Protein AF-A0AAV6G907-F1 (afdb_monomer_lite)

InterPro domains:
  IPR002937 Amine oxidase [PF01593] (12-106)
  IPR036188 FAD/NAD(P)-binding domain superfamily [G3DSA:3.50.50.60] (1-113)
  IPR036188 FAD/NAD(P)-binding domain superfamily [SSF51905] (3-111)
  IPR050464 Zeta Carotene Desaturase and Related Oxidoreductases [PTHR42923] (2-112)

Foldseek 3Di:
DADEEEFEAQAPVSVVVQVVLVPDPSHPYYHYDHPDPDHHVQADWDADPVRDIDTSHDDDQDLDDPVSVVVVVVCVVVVNPVVDDDDDCPDPVNQWDWDCDPNDTDTDDPDPD

Structure (mmCIF, N/CA/C/O backbone):
data_AF-A0AAV6G907-F1
#
_entry.id   AF-A0AAV6G907-F1
#
loop_
_atom_site.group_PDB
_atom_s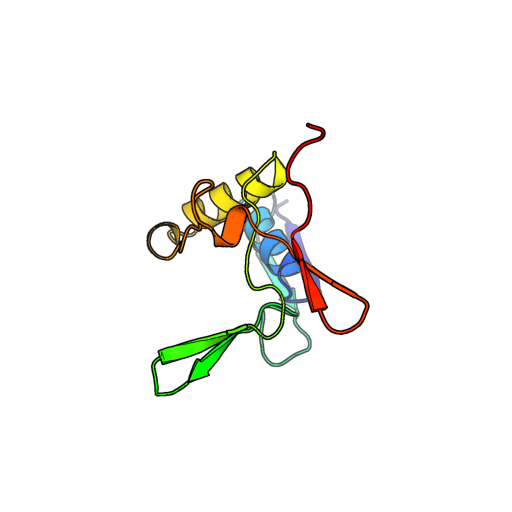ite.id
_atom_site.type_symbol
_atom_site.label_atom_id
_atom_site.label_alt_id
_atom_site.label_comp_id
_atom_site.label_asym_id
_atom_site.label_entity_id
_atom_site.label_seq_id
_atom_site.pdbx_PDB_ins_code
_atom_site.Cartn_x
_atom_site.Cartn_y
_atom_site.Cartn_z
_atom_site.occupancy
_atom_site.B_iso_or_equiv
_atom_site.auth_seq_id
_atom_site.auth_comp_id
_atom_site.auth_asym_id
_atom_site.auth_atom_id
_atom_site.pdbx_PDB_model_num
ATOM 1 N N . MET A 1 1 ? -23.176 13.184 24.081 1.00 71.56 1 MET A N 1
ATOM 2 C CA . MET A 1 1 ? -23.604 11.855 23.589 1.00 71.56 1 MET A CA 1
ATOM 3 C C . MET A 1 1 ? -22.526 11.308 22.668 1.00 71.56 1 MET A C 1
ATOM 5 O O . MET A 1 1 ? -22.111 12.036 21.773 1.00 71.56 1 MET A O 1
ATOM 9 N N . GLN A 1 2 ? -22.051 10.082 22.895 1.00 79.44 2 GLN A N 1
ATOM 10 C CA . GLN A 1 2 ? -21.139 9.415 21.958 1.00 79.44 2 GLN A CA 1
ATOM 11 C C . GLN A 1 2 ? -21.924 8.910 20.737 1.00 79.44 2 GLN A C 1
ATOM 13 O O . GLN A 1 2 ? -23.059 8.454 20.875 1.00 79.44 2 GLN A O 1
ATOM 18 N N . LYS A 1 3 ? -21.342 9.044 19.542 1.00 94.25 3 LYS A N 1
ATOM 19 C CA . LYS A 1 3 ? -22.002 8.765 18.259 1.00 94.25 3 LYS A CA 1
ATOM 20 C C . LYS A 1 3 ? -21.686 7.355 17.766 1.00 94.25 3 LYS A C 1
ATOM 22 O O . LYS A 1 3 ? -20.558 6.888 17.892 1.00 94.25 3 LYS A O 1
ATOM 27 N N . THR A 1 4 ? -22.667 6.723 17.126 1.00 97.62 4 THR A N 1
ATOM 28 C CA . THR A 1 4 ? -22.421 5.581 16.235 1.00 97.62 4 THR A CA 1
ATOM 29 C C . THR A 1 4 ? -22.253 6.104 14.813 1.00 97.62 4 THR A C 1
ATOM 31 O O . THR A 1 4 ? -23.073 6.901 14.360 1.00 97.62 4 THR A O 1
ATOM 34 N N . VAL A 1 5 ? -21.201 5.673 14.120 1.00 98.44 5 VAL A N 1
ATOM 35 C CA . VAL A 1 5 ? -20.892 6.096 12.747 1.00 98.44 5 VAL A CA 1
ATOM 36 C C . VAL A 1 5 ? -20.829 4.872 11.844 1.00 98.44 5 VAL A C 1
ATOM 38 O O . VAL A 1 5 ? -20.105 3.923 12.140 1.00 98.44 5 VAL A O 1
ATOM 41 N N . ALA A 1 6 ? -21.577 4.898 10.742 1.00 98.44 6 ALA A N 1
ATOM 42 C CA . ALA A 1 6 ? -21.471 3.904 9.682 1.00 98.44 6 ALA A CA 1
ATOM 43 C C . ALA A 1 6 ? -20.557 4.422 8.561 1.00 98.44 6 ALA A C 1
ATOM 45 O O . ALA A 1 6 ? -20.685 5.570 8.137 1.00 98.44 6 ALA A O 1
ATOM 46 N N . VAL A 1 7 ? -19.653 3.571 8.081 1.00 98.69 7 VAL A N 1
ATOM 47 C CA . VAL A 1 7 ? -18.754 3.824 6.950 1.00 98.69 7 VAL A CA 1
ATOM 48 C C . VAL A 1 7 ? -19.111 2.848 5.833 1.00 98.69 7 VAL A C 1
ATOM 50 O O . VAL A 1 7 ? -19.139 1.636 6.048 1.00 98.69 7 VAL A O 1
ATOM 53 N N . LEU A 1 8 ? -19.401 3.380 4.646 1.00 98.62 8 LEU A N 1
ATOM 54 C CA . LEU A 1 8 ? -19.770 2.602 3.464 1.00 98.62 8 LEU A CA 1
ATOM 55 C C . LEU A 1 8 ? -18.537 2.391 2.576 1.00 98.62 8 LEU A C 1
ATOM 57 O O . LEU A 1 8 ? -17.949 3.357 2.094 1.00 98.62 8 LEU A O 1
ATOM 61 N N . GLY A 1 9 ? -18.174 1.130 2.350 1.00 98.69 9 GLY A N 1
ATOM 62 C CA . GLY A 1 9 ? -17.025 0.696 1.559 1.00 98.69 9 GLY A CA 1
ATOM 63 C C . GLY A 1 9 ? -15.790 0.380 2.408 1.00 98.69 9 GLY A C 1
ATOM 64 O O . GLY A 1 9 ? -15.219 1.245 3.062 1.00 98.69 9 GLY A O 1
ATOM 65 N N . GLY A 1 10 ? -15.326 -0.862 2.335 1.00 98.56 10 GLY A N 1
ATOM 66 C CA . GLY A 1 10 ? -14.125 -1.414 2.967 1.00 98.56 10 GLY A CA 1
ATOM 67 C C . GLY A 1 10 ? -12.857 -1.286 2.126 1.00 98.56 10 GLY A C 1
ATOM 68 O O . GLY A 1 10 ? -11.924 -2.065 2.308 1.00 98.56 10 GLY A O 1
ATOM 69 N N . GLY A 1 11 ? -12.795 -0.329 1.197 1.00 98.56 11 GLY A N 1
ATOM 70 C CA . GLY A 1 11 ? -11.548 0.061 0.529 1.00 98.56 11 GLY A CA 1
ATOM 71 C C . GLY A 1 11 ? -10.594 0.813 1.467 1.00 98.56 11 GLY A C 1
ATOM 72 O O . GLY A 1 11 ? -10.967 1.162 2.585 1.00 98.56 11 GLY A O 1
ATOM 73 N N . ILE A 1 12 ? -9.374 1.125 1.007 1.00 97.81 12 ILE A N 1
ATOM 74 C CA . ILE A 1 12 ? -8.366 1.800 1.849 1.00 97.81 12 ILE A CA 1
ATOM 75 C C . ILE A 1 12 ? -8.876 3.111 2.466 1.00 97.81 12 ILE A C 1
ATOM 77 O O . ILE A 1 12 ? -8.663 3.344 3.648 1.00 97.81 12 ILE A O 1
ATOM 81 N N . GLY A 1 13 ? -9.636 3.920 1.719 1.00 98.12 13 GLY A N 1
ATOM 82 C CA . GLY A 1 13 ? -10.225 5.155 2.247 1.00 98.12 13 GLY A CA 1
ATOM 83 C C . GLY A 1 13 ? -11.220 4.914 3.389 1.00 98.12 13 GLY A C 1
ATOM 84 O O . GLY A 1 13 ? -11.174 5.616 4.396 1.00 98.12 13 GLY A O 1
ATOM 85 N N . GLY A 1 14 ? -12.082 3.899 3.270 1.00 98.62 14 GLY A N 1
ATOM 86 C CA . GLY A 1 14 ? -13.049 3.553 4.314 1.00 98.62 14 GLY A CA 1
ATOM 87 C C . GLY A 1 14 ? -12.397 2.903 5.532 1.00 98.62 14 GLY A C 1
ATOM 88 O O . GLY A 1 14 ? -12.710 3.266 6.662 1.00 98.62 14 GLY A O 1
ATOM 89 N N . LEU A 1 15 ? -11.415 2.021 5.323 1.00 98.56 15 LEU A N 1
ATOM 90 C CA . LEU A 1 15 ? -10.618 1.447 6.411 1.00 98.56 15 LEU A CA 1
ATOM 91 C C . LEU A 1 15 ? -9.831 2.526 7.170 1.00 98.56 15 LEU A C 1
ATOM 93 O O . LEU A 1 15 ? -9.849 2.535 8.400 1.00 98.56 15 LEU A O 1
ATOM 97 N N . SER A 1 16 ? -9.202 3.474 6.467 1.00 98.06 16 SER A N 1
ATOM 98 C CA . SER A 1 16 ? -8.537 4.623 7.094 1.00 98.06 16 SER A CA 1
ATOM 99 C C . SER A 1 16 ? -9.525 5.515 7.851 1.00 98.06 16 SER A C 1
ATOM 101 O O . SER A 1 16 ? -9.219 5.965 8.953 1.00 98.06 16 SER A O 1
ATOM 103 N N . ALA A 1 17 ? -10.733 5.739 7.322 1.00 98.38 17 ALA A N 1
ATOM 104 C CA . ALA A 1 17 ? -11.772 6.469 8.045 1.00 98.38 17 ALA A CA 1
ATOM 105 C C . ALA A 1 17 ? -12.167 5.747 9.343 1.00 98.38 17 ALA A C 1
ATOM 107 O O . ALA A 1 17 ? -12.191 6.372 10.402 1.00 98.38 17 ALA A O 1
ATOM 108 N N . CYS A 1 18 ? -12.406 4.432 9.289 1.00 98.31 18 CYS A N 1
ATOM 109 C CA . CYS A 1 18 ? -12.693 3.619 10.471 1.00 98.31 18 CYS A CA 1
ATOM 110 C C . CYS A 1 18 ? -11.578 3.709 11.517 1.00 98.31 18 CYS A C 1
ATOM 112 O O . CYS A 1 18 ? -11.866 3.904 12.695 1.00 98.31 18 CYS A O 1
ATOM 114 N N . TYR A 1 19 ? -10.322 3.624 11.078 1.00 97.81 19 TYR A N 1
ATOM 115 C CA . TYR A 1 19 ? -9.142 3.730 11.931 1.00 97.81 19 TYR A CA 1
ATOM 116 C C . TYR A 1 19 ? -9.055 5.066 12.681 1.00 97.81 19 TYR A C 1
ATOM 118 O O . TYR A 1 19 ? -8.807 5.105 13.884 1.00 97.81 19 TYR A O 1
ATOM 126 N N . HIS A 1 20 ? -9.281 6.187 11.994 1.00 97.50 20 HIS A N 1
ATOM 127 C CA . HIS A 1 20 ? -9.259 7.493 12.652 1.00 97.50 20 HIS A CA 1
ATOM 128 C C . HIS A 1 20 ? -10.496 7.713 13.535 1.00 97.50 20 HIS A C 1
ATOM 130 O O . HIS A 1 20 ? -10.381 8.285 14.620 1.00 97.50 20 HIS A O 1
ATOM 136 N N . LEU A 1 21 ? -11.670 7.225 13.120 1.00 97.62 21 LEU A N 1
ATOM 137 C CA . LEU A 1 21 ? -12.896 7.297 13.919 1.00 97.62 21 LEU A CA 1
ATOM 138 C C . LEU A 1 21 ? -12.787 6.484 15.213 1.00 97.62 21 LEU A C 1
ATOM 140 O O . LEU A 1 21 ? -13.257 6.958 16.243 1.00 97.62 21 LEU A O 1
ATOM 144 N N . SER A 1 22 ? -12.134 5.317 15.198 1.00 95.94 22 SER A N 1
ATOM 145 C CA . SER A 1 22 ? -11.968 4.481 16.397 1.00 95.94 22 SER A CA 1
ATOM 146 C C . SER A 1 22 ? -11.075 5.116 17.464 1.00 95.94 22 SER A C 1
ATOM 148 O O . SER A 1 22 ? -11.130 4.715 18.622 1.00 95.94 22 SER A O 1
ATOM 150 N N . LYS A 1 23 ? -10.262 6.111 17.094 1.00 95.12 23 LYS A N 1
ATOM 151 C CA . LYS A 1 23 ? -9.444 6.903 18.025 1.00 95.12 23 LYS A CA 1
ATOM 152 C C . LYS A 1 23 ? -10.172 8.134 18.570 1.00 95.12 23 LYS A C 1
ATOM 154 O O . LYS A 1 23 ? -9.654 8.812 19.455 1.00 95.12 23 LYS A O 1
ATOM 159 N N . SER A 1 24 ? -11.344 8.469 18.030 1.00 95.62 24 SER A N 1
ATOM 160 C CA . SER A 1 24 ? -12.075 9.668 18.427 1.00 95.62 24 SER A CA 1
ATOM 161 C C . SER A 1 24 ? -12.871 9.428 19.713 1.00 95.62 24 SER A C 1
ATOM 163 O O . SER A 1 24 ? -13.746 8.563 19.726 1.00 95.62 24 SER A O 1
ATOM 165 N N . PRO A 1 25 ? -12.700 10.248 20.769 1.00 95.25 25 PRO A N 1
ATOM 166 C CA . PRO A 1 25 ? -13.475 10.110 22.007 1.00 95.25 25 PRO A CA 1
ATOM 167 C C . PRO A 1 25 ? -14.975 10.408 21.820 1.00 95.25 25 PRO A C 1
ATOM 169 O O . PRO A 1 25 ? -15.789 10.150 22.707 1.00 95.25 25 PRO A O 1
ATOM 172 N N . GLN A 1 26 ? -15.359 10.974 20.670 1.00 95.75 26 GLN A N 1
ATOM 173 C CA . GLN A 1 26 ? -16.744 11.313 20.339 1.00 95.75 26 GLN A CA 1
ATOM 174 C C . GLN A 1 26 ? -17.508 10.150 19.688 1.00 95.75 26 GLN A C 1
ATOM 176 O O . GLN A 1 26 ? -18.729 10.245 19.527 1.00 95.75 26 GLN A O 1
ATOM 181 N N . VAL A 1 27 ? -16.818 9.074 19.300 1.00 97.19 27 VAL A N 1
ATOM 182 C CA . VAL A 1 27 ? -17.391 7.931 18.581 1.00 97.19 27 VAL A CA 1
ATOM 183 C C . VAL A 1 27 ? -17.361 6.707 19.490 1.00 97.19 27 VAL A C 1
ATOM 185 O O . VAL A 1 27 ? -16.296 6.238 19.868 1.00 97.19 27 VAL A O 1
ATOM 188 N N . SER A 1 28 ? -18.534 6.182 19.846 1.00 95.69 28 SER A N 1
ATOM 189 C CA . SER A 1 28 ? -18.652 4.964 20.666 1.00 95.69 28 SER A CA 1
ATOM 190 C C . SER A 1 28 ? -18.627 3.686 19.838 1.00 95.69 28 SER A C 1
ATOM 192 O O . SER A 1 28 ? -18.284 2.626 20.354 1.00 95.69 28 SER A O 1
ATOM 194 N N . LYS A 1 29 ? -19.033 3.760 18.567 1.00 97.50 29 LYS A N 1
ATOM 195 C CA . LYS A 1 29 ? -19.125 2.597 17.683 1.00 97.50 29 LYS A CA 1
ATOM 196 C C . LYS A 1 29 ? -18.900 2.998 16.232 1.00 97.50 29 LYS A C 1
ATOM 198 O O . LYS A 1 29 ? -19.545 3.919 15.732 1.00 97.50 29 LYS A O 1
ATOM 203 N N . VAL A 1 30 ? -18.035 2.255 15.551 1.00 98.38 30 VAL A N 1
ATOM 204 C CA . VAL A 1 30 ? -17.831 2.338 14.101 1.00 98.38 30 VAL A CA 1
ATOM 205 C C . VAL A 1 30 ? -18.404 1.074 13.466 1.00 98.38 30 VAL A C 1
ATOM 207 O O . VAL A 1 30 ? -18.116 -0.031 13.921 1.00 98.38 30 VAL A O 1
ATOM 210 N N . VAL A 1 31 ? -19.237 1.228 12.438 1.00 98.44 31 VAL A N 1
ATOM 211 C CA . VAL A 1 31 ? -19.807 0.122 11.658 1.00 98.44 31 VAL A CA 1
ATOM 212 C C . VAL A 1 31 ? -19.289 0.227 10.231 1.00 98.44 31 VAL A C 1
ATOM 214 O O . VAL A 1 31 ? -19.618 1.181 9.535 1.00 98.44 31 VAL A O 1
ATOM 217 N N . LEU A 1 32 ? -18.487 -0.741 9.791 1.00 98.62 32 LEU A N 1
ATOM 218 C CA . LEU A 1 32 ? -18.028 -0.826 8.406 1.00 98.62 32 LEU A CA 1
ATOM 219 C C . LEU A 1 32 ? -18.974 -1.720 7.601 1.00 98.62 32 LEU A C 1
ATOM 221 O O . LEU A 1 32 ? -19.243 -2.849 8.004 1.00 98.62 32 LEU A O 1
ATOM 225 N N . LEU A 1 33 ? -19.447 -1.221 6.462 1.00 98.56 33 LEU A N 1
ATOM 226 C CA . LEU A 1 33 ? -20.290 -1.962 5.527 1.00 98.56 33 LEU A CA 1
ATOM 227 C C . LEU A 1 33 ? -19.552 -2.093 4.194 1.00 98.56 33 LEU A C 1
ATOM 229 O O . LEU A 1 33 ? -19.360 -1.103 3.495 1.00 98.56 33 LEU A O 1
ATOM 233 N N . GLU A 1 34 ? -19.131 -3.306 3.847 1.00 98.50 34 GLU A N 1
ATOM 234 C CA . GLU A 1 34 ? -18.457 -3.628 2.586 1.00 98.50 34 GLU A CA 1
ATOM 235 C C . GLU A 1 34 ? -19.350 -4.547 1.749 1.00 98.50 34 GLU A C 1
ATOM 237 O O . GLU A 1 34 ? -19.918 -5.503 2.270 1.00 98.50 34 GLU A O 1
ATOM 242 N N . GLY A 1 35 ? -19.510 -4.223 0.463 1.00 98.25 35 GLY A N 1
ATOM 243 C CA . GLY A 1 35 ? -20.413 -4.952 -0.432 1.00 98.25 35 GLY A CA 1
ATOM 244 C C . GLY A 1 35 ? -19.824 -6.247 -0.998 1.00 98.25 35 GLY A C 1
ATOM 245 O O . GLY A 1 35 ? -20.575 -7.111 -1.440 1.00 98.25 35 GLY A O 1
ATOM 246 N N . SER A 1 36 ? -18.497 -6.386 -1.011 1.00 97.00 36 SER A N 1
ATOM 247 C CA . SER A 1 36 ? -17.795 -7.577 -1.491 1.00 97.00 36 SER A CA 1
ATOM 248 C C . SER A 1 36 ? -17.414 -8.540 -0.360 1.00 97.00 36 SER A C 1
ATOM 250 O O . SER A 1 36 ? -17.567 -8.253 0.824 1.00 97.00 36 SER A O 1
ATOM 252 N N . GLY A 1 37 ? -16.866 -9.702 -0.725 1.00 97.38 37 GLY A N 1
ATOM 253 C CA . GLY A 1 37 ? -16.382 -10.702 0.234 1.00 97.38 37 GLY A CA 1
ATOM 254 C C . GLY A 1 37 ? -15.044 -10.367 0.907 1.00 97.38 37 GLY A C 1
ATOM 255 O O . GLY A 1 37 ? -14.509 -11.214 1.618 1.00 97.38 37 GLY A O 1
ATOM 256 N N . ARG A 1 38 ? -14.455 -9.184 0.666 1.00 97.75 38 ARG A N 1
ATOM 257 C CA . ARG A 1 38 ? -13.164 -8.788 1.254 1.00 97.75 38 ARG A CA 1
ATOM 258 C C . ARG A 1 38 ? -13.027 -7.279 1.432 1.00 97.75 38 ARG A C 1
ATOM 260 O O . ARG A 1 38 ? -13.522 -6.494 0.636 1.00 97.75 38 ARG A O 1
ATOM 267 N N . CYS A 1 39 ? -12.232 -6.871 2.416 1.00 98.38 39 CYS A N 1
ATOM 268 C CA . CYS A 1 39 ? -11.763 -5.490 2.520 1.00 98.38 39 CYS A CA 1
ATOM 269 C C . CYS A 1 39 ? -10.486 -5.264 1.685 1.00 98.38 39 CYS A C 1
ATOM 271 O O . CYS A 1 39 ? -9.803 -6.208 1.286 1.00 98.38 39 CYS A O 1
ATOM 273 N N . GLY A 1 40 ? -10.148 -3.998 1.446 1.00 97.56 40 GLY A N 1
ATOM 274 C CA . GLY A 1 40 ? -8.940 -3.535 0.755 1.00 97.56 40 GLY A CA 1
ATOM 275 C C . GLY A 1 40 ? -9.220 -2.815 -0.566 1.00 97.56 40 GLY A C 1
ATOM 276 O O . GLY A 1 40 ? -8.413 -1.992 -1.001 1.00 97.56 40 GLY A O 1
ATOM 277 N N . GLY A 1 41 ? -10.380 -3.050 -1.189 1.00 97.56 41 GLY A N 1
ATOM 278 C CA . GLY A 1 41 ? -10.692 -2.499 -2.511 1.00 97.56 41 GLY A CA 1
ATOM 279 C C . GLY A 1 41 ? -9.609 -2.880 -3.527 1.00 97.56 41 GLY A C 1
ATOM 280 O O . GLY A 1 41 ? -9.229 -4.049 -3.609 1.00 97.56 41 GLY A O 1
ATOM 281 N N . TRP A 1 42 ? -9.065 -1.889 -4.241 1.00 97.69 42 TRP A N 1
ATOM 282 C CA . TRP A 1 42 ? -7.985 -2.075 -5.221 1.00 97.69 42 TRP A CA 1
ATOM 283 C C . TRP A 1 42 ? -6.660 -2.586 -4.638 1.00 97.69 42 TRP A C 1
ATOM 285 O O . TRP A 1 42 ? -5.815 -3.057 -5.393 1.00 97.69 42 TRP A O 1
ATOM 295 N N . LEU A 1 43 ? -6.446 -2.492 -3.321 1.00 97.56 43 LEU A N 1
ATOM 296 C CA . LEU A 1 43 ? -5.265 -3.072 -2.682 1.00 97.56 43 LEU A CA 1
ATOM 297 C C . LEU A 1 43 ? -5.514 -4.569 -2.506 1.00 97.56 43 LEU A C 1
ATOM 299 O O . LEU A 1 43 ? -6.348 -4.980 -1.693 1.00 97.56 43 LEU A O 1
ATOM 303 N N . SER A 1 44 ? -4.825 -5.385 -3.296 1.00 97.44 44 SER A N 1
ATOM 304 C CA . SER A 1 44 ? -4.940 -6.839 -3.276 1.00 97.44 44 SER A CA 1
ATOM 305 C C . SER A 1 44 ? -3.659 -7.462 -3.811 1.00 97.44 44 SER A C 1
ATOM 307 O O . SER A 1 44 ? -3.134 -7.011 -4.827 1.00 97.44 44 SER A O 1
ATOM 309 N N . SER A 1 45 ? -3.197 -8.513 -3.141 1.00 97.94 45 SER A N 1
ATOM 310 C CA . SER A 1 45 ? -1.965 -9.219 -3.482 1.00 97.94 45 SER A CA 1
ATOM 311 C C . SER A 1 45 ? -2.251 -10.713 -3.603 1.00 97.94 45 SER A C 1
ATOM 313 O O . SER A 1 45 ? -2.992 -11.279 -2.795 1.00 97.94 45 SER A O 1
ATOM 315 N N . THR A 1 46 ? -1.640 -11.369 -4.585 1.00 97.94 46 THR A N 1
ATOM 316 C CA . THR A 1 46 ? -1.656 -12.829 -4.737 1.00 97.94 46 THR A CA 1
ATOM 317 C C . THR A 1 46 ? -0.264 -13.371 -4.453 1.00 97.94 46 THR A C 1
ATOM 319 O O . THR A 1 46 ? 0.707 -12.906 -5.047 1.00 97.94 46 THR A O 1
ATOM 322 N N . ARG A 1 47 ? -0.158 -14.356 -3.559 1.00 97.81 47 ARG A N 1
ATOM 323 C CA . ARG A 1 47 ? 1.104 -15.046 -3.261 1.00 97.81 47 ARG A CA 1
ATOM 324 C C . ARG A 1 47 ? 1.139 -16.381 -3.991 1.00 97.81 47 ARG A C 1
ATOM 326 O O . ARG A 1 47 ? 0.156 -17.117 -3.954 1.00 97.81 47 ARG A O 1
ATOM 333 N N . ARG A 1 48 ? 2.248 -16.669 -4.665 1.00 97.44 48 ARG A N 1
ATOM 334 C CA . ARG A 1 48 ? 2.499 -17.958 -5.318 1.00 97.44 48 ARG A CA 1
ATOM 335 C C . ARG A 1 48 ? 3.291 -18.882 -4.396 1.00 97.44 48 ARG A C 1
ATOM 337 O O . ARG A 1 48 ? 3.889 -18.436 -3.420 1.00 97.44 48 ARG A O 1
ATOM 344 N N . GLU A 1 49 ? 3.285 -20.171 -4.723 1.00 97.06 49 GLU A N 1
ATOM 345 C CA . GLU A 1 49 ? 3.990 -21.216 -3.966 1.00 97.06 49 GLU A CA 1
ATOM 346 C C . GLU A 1 49 ? 5.512 -21.008 -3.937 1.00 97.06 49 GLU A C 1
ATOM 348 O O . GLU A 1 49 ? 6.161 -21.360 -2.959 1.00 97.06 49 GLU A O 1
ATOM 353 N N . ASP A 1 50 ? 6.072 -20.368 -4.967 1.00 97.25 50 ASP A N 1
ATOM 354 C CA . ASP A 1 50 ? 7.488 -19.985 -5.050 1.00 97.25 50 ASP A CA 1
ATOM 355 C C . ASP A 1 50 ? 7.846 -18.748 -4.199 1.00 97.25 50 ASP A C 1
ATOM 357 O O . ASP A 1 50 ? 8.987 -18.287 -4.212 1.00 97.25 50 ASP A O 1
ATOM 361 N N . GLY A 1 51 ? 6.880 -18.194 -3.460 1.00 96.19 51 GLY A N 1
ATOM 362 C CA . GLY A 1 51 ? 7.048 -17.004 -2.630 1.00 96.19 51 GLY A CA 1
ATOM 363 C C . GLY A 1 51 ? 6.882 -15.680 -3.377 1.00 96.19 51 GLY A C 1
ATOM 364 O O . GLY A 1 51 ? 6.925 -14.624 -2.743 1.00 96.19 51 GLY A O 1
ATOM 365 N N . ALA A 1 52 ? 6.649 -15.691 -4.694 1.00 97.50 52 ALA A N 1
ATOM 366 C CA . ALA A 1 52 ? 6.430 -14.466 -5.451 1.00 97.50 52 ALA A CA 1
ATOM 367 C C . ALA A 1 52 ? 5.109 -13.782 -5.060 1.00 97.50 52 ALA A C 1
ATOM 369 O O . ALA A 1 52 ? 4.077 -14.431 -4.856 1.00 97.50 52 ALA A O 1
ATOM 370 N N . VAL A 1 53 ? 5.133 -12.446 -5.004 1.00 98.06 53 VAL A N 1
ATOM 371 C CA . VAL A 1 53 ? 3.968 -11.608 -4.689 1.00 98.06 53 VAL A CA 1
ATOM 372 C C . VAL A 1 53 ? 3.563 -10.803 -5.921 1.00 98.06 53 VAL A C 1
ATOM 374 O O . VAL A 1 53 ? 4.363 -10.055 -6.481 1.00 98.06 53 VAL A O 1
ATOM 377 N N . PHE A 1 54 ? 2.303 -10.941 -6.328 1.00 98.12 54 PHE A N 1
ATOM 378 C CA . PHE A 1 54 ? 1.702 -10.210 -7.439 1.00 98.12 54 PHE A CA 1
ATOM 379 C C . PHE A 1 54 ? 0.690 -9.206 -6.902 1.00 98.12 54 PHE A C 1
ATOM 381 O O . PHE A 1 54 ? -0.381 -9.587 -6.430 1.00 98.12 54 PHE A O 1
ATOM 388 N N . GLU A 1 55 ? 1.033 -7.923 -6.982 1.00 98.19 55 GLU A N 1
ATOM 389 C CA . GLU A 1 55 ? 0.124 -6.832 -6.631 1.00 98.19 55 GLU A CA 1
ATOM 390 C C . GLU A 1 55 ? -0.871 -6.585 -7.767 1.00 98.19 55 GLU A C 1
ATOM 392 O O . GLU A 1 55 ? -0.478 -6.314 -8.902 1.00 98.19 55 GLU A O 1
ATOM 397 N N . GLN A 1 56 ? -2.164 -6.649 -7.454 1.00 97.31 56 GLN A N 1
ATOM 398 C CA . GLN A 1 56 ? -3.266 -6.488 -8.412 1.00 97.31 56 GLN A CA 1
ATOM 399 C C . GLN A 1 56 ? -3.680 -5.018 -8.606 1.00 97.31 56 GLN A C 1
ATOM 401 O O . GLN A 1 56 ? -4.587 -4.712 -9.378 1.00 97.31 56 GLN A O 1
ATOM 406 N N . GLY A 1 57 ? -3.025 -4.094 -7.901 1.00 96.81 57 GLY A N 1
ATOM 407 C CA . GLY A 1 57 ? -3.324 -2.667 -7.927 1.00 96.81 57 GLY A CA 1
ATOM 408 C C . GLY A 1 57 ? -2.098 -1.827 -7.553 1.00 96.81 57 GLY A C 1
ATOM 409 O O . GLY A 1 57 ? -1.042 -1.966 -8.180 1.00 96.81 57 GLY A O 1
ATOM 410 N N . PRO A 1 58 ? -2.196 -0.922 -6.561 1.00 97.12 58 PRO A N 1
ATOM 411 C CA . PRO A 1 58 ? -1.030 -0.205 -6.056 1.00 97.12 58 PRO A CA 1
ATOM 412 C C . PRO A 1 58 ? 0.022 -1.176 -5.511 1.00 97.12 58 PRO A C 1
ATOM 414 O O . PRO A 1 58 ? -0.309 -2.076 -4.750 1.00 97.12 58 PRO A O 1
ATOM 417 N N . ARG A 1 59 ? 1.292 -0.955 -5.867 1.00 96.75 59 ARG A N 1
ATOM 418 C CA . ARG A 1 59 ? 2.420 -1.812 -5.450 1.00 96.75 59 ARG A CA 1
ATOM 419 C C . ARG A 1 59 ? 3.464 -1.117 -4.574 1.00 96.75 59 ARG A C 1
ATOM 421 O O . ARG A 1 59 ? 4.459 -1.722 -4.203 1.00 96.75 59 ARG A O 1
ATOM 428 N N . ALA A 1 60 ? 3.303 0.186 -4.346 1.00 95.06 60 ALA A N 1
ATOM 429 C CA . ALA A 1 60 ? 4.231 1.001 -3.570 1.00 95.06 60 ALA A CA 1
ATOM 430 C C . ALA A 1 60 ? 3.560 2.303 -3.116 1.00 95.06 60 ALA A C 1
ATOM 432 O O . ALA A 1 60 ? 2.661 2.817 -3.785 1.00 95.06 60 ALA A O 1
ATOM 433 N N . VAL A 1 61 ? 4.063 2.872 -2.020 1.00 95.06 61 VAL A N 1
ATOM 434 C CA . VAL A 1 61 ? 3.672 4.187 -1.497 1.00 95.06 61 VAL A CA 1
ATOM 435 C C . VAL A 1 61 ? 4.898 5.096 -1.490 1.00 95.06 61 VAL A C 1
ATOM 437 O O . VAL A 1 61 ? 5.990 4.673 -1.117 1.00 95.06 61 VAL A O 1
ATOM 440 N N . ARG A 1 62 ? 4.739 6.362 -1.899 1.00 94.62 62 ARG A N 1
ATOM 441 C CA . ARG A 1 62 ? 5.813 7.359 -1.779 1.00 94.62 62 ARG A CA 1
ATOM 442 C C . ARG A 1 62 ? 5.767 8.005 -0.389 1.00 94.62 62 ARG A C 1
ATOM 444 O O . ARG A 1 62 ? 4.743 8.599 -0.061 1.00 94.62 62 ARG A O 1
ATOM 451 N N . PRO A 1 63 ? 6.859 7.971 0.394 1.00 94.50 63 PRO A N 1
ATOM 452 C CA . PRO A 1 63 ? 6.864 8.516 1.753 1.00 94.50 63 PRO A CA 1
ATOM 453 C C . PRO A 1 63 ? 7.045 10.043 1.803 1.00 94.50 63 PRO A C 1
ATOM 455 O O . PRO A 1 63 ? 6.919 10.652 2.862 1.00 94.50 63 PRO A O 1
ATOM 458 N N . ALA A 1 64 ? 7.362 10.679 0.672 1.00 93.62 64 ALA A N 1
ATOM 459 C CA . ALA A 1 64 ? 7.645 12.108 0.608 1.00 93.62 64 ALA A CA 1
ATOM 460 C C . ALA A 1 64 ? 6.399 12.981 0.859 1.00 93.62 64 ALA A C 1
ATOM 462 O O . ALA A 1 64 ? 5.289 12.663 0.431 1.00 93.62 64 ALA A O 1
ATOM 463 N N . GLY A 1 65 ? 6.614 14.136 1.497 1.00 97.00 65 GLY A N 1
ATOM 464 C CA . GLY A 1 65 ? 5.566 15.116 1.794 1.00 97.00 65 GLY A CA 1
ATOM 465 C C . GLY A 1 65 ? 4.681 14.748 2.991 1.00 97.00 65 GLY A C 1
ATOM 466 O O . GLY A 1 65 ? 4.814 13.683 3.591 1.00 97.00 65 GLY A O 1
ATOM 467 N N . ALA A 1 66 ? 3.774 15.657 3.358 1.00 97.44 66 ALA A N 1
ATOM 468 C CA . ALA A 1 66 ? 2.914 15.499 4.536 1.00 97.44 66 ALA A CA 1
ATOM 469 C C . ALA A 1 66 ? 2.016 14.249 4.458 1.00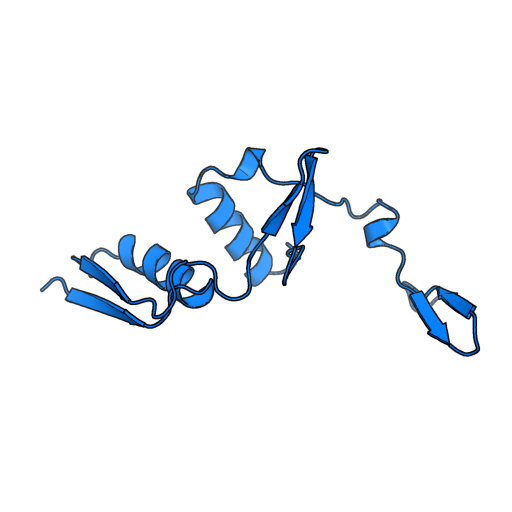 97.44 66 ALA A C 1
ATOM 471 O O . ALA A 1 66 ? 1.882 13.525 5.439 1.00 97.44 66 ALA A O 1
ATOM 472 N N . VAL A 1 67 ? 1.460 13.953 3.279 1.00 96.25 67 VAL A N 1
ATOM 473 C CA . VAL A 1 67 ? 0.577 12.792 3.064 1.00 96.25 67 VAL A CA 1
ATOM 474 C C . VAL A 1 67 ? 1.337 11.465 3.192 1.00 96.25 67 VAL A C 1
ATOM 476 O O . VAL A 1 67 ? 0.845 10.526 3.819 1.00 96.25 67 VAL A O 1
ATOM 479 N N . GLY A 1 68 ? 2.558 11.390 2.649 1.00 96.81 68 GLY A N 1
ATOM 480 C CA . GLY A 1 68 ? 3.414 10.209 2.775 1.00 96.81 68 GLY A CA 1
ATOM 481 C C . GLY A 1 68 ? 3.812 9.947 4.228 1.00 96.81 68 GLY A C 1
ATOM 482 O O . GLY A 1 68 ? 3.656 8.829 4.715 1.00 96.81 68 GLY A O 1
ATOM 483 N N . LYS A 1 69 ? 4.214 10.999 4.956 1.00 96.69 69 LYS A N 1
ATOM 484 C CA . LYS A 1 69 ? 4.495 10.919 6.399 1.00 96.69 69 LYS A CA 1
ATOM 485 C C . LYS A 1 69 ? 3.278 10.464 7.204 1.00 96.69 69 LYS A C 1
ATOM 487 O O . LYS A 1 69 ? 3.420 9.599 8.056 1.00 96.69 69 LYS A O 1
ATOM 492 N N . ASN A 1 70 ? 2.086 10.984 6.904 1.00 96.69 70 ASN A N 1
ATOM 493 C CA . ASN A 1 70 ? 0.855 10.549 7.570 1.00 96.69 70 ASN A CA 1
ATOM 494 C C . ASN A 1 70 ? 0.588 9.049 7.366 1.00 96.69 70 ASN A C 1
ATOM 496 O O . ASN A 1 70 ? 0.179 8.358 8.294 1.00 96.69 70 ASN A O 1
ATOM 500 N N . THR A 1 71 ? 0.878 8.532 6.169 1.00 97.06 71 THR A N 1
ATOM 501 C CA . THR A 1 71 ? 0.762 7.094 5.888 1.00 97.06 71 THR A CA 1
ATOM 502 C C . THR A 1 71 ? 1.765 6.282 6.710 1.00 97.06 71 THR A C 1
ATOM 504 O O . THR A 1 71 ? 1.386 5.277 7.299 1.00 97.06 71 THR A O 1
ATOM 507 N N . LEU A 1 72 ? 3.024 6.728 6.807 1.00 97.00 72 LEU A N 1
ATOM 508 C CA . LEU A 1 72 ? 4.039 6.047 7.622 1.00 97.00 72 LEU A CA 1
ATOM 509 C C . LEU A 1 72 ? 3.722 6.078 9.122 1.00 97.00 72 LEU A C 1
ATOM 511 O O . LEU A 1 72 ? 3.957 5.087 9.804 1.00 97.00 72 LEU A O 1
ATOM 515 N N . ASN A 1 73 ? 3.144 7.170 9.627 1.00 97.19 73 ASN A N 1
ATOM 516 C CA . ASN A 1 73 ? 2.674 7.229 11.010 1.00 97.19 73 ASN A CA 1
ATOM 517 C C . ASN A 1 73 ? 1.595 6.169 11.261 1.00 97.19 73 ASN A C 1
ATOM 519 O O . ASN A 1 73 ? 1.689 5.431 12.231 1.00 97.19 73 ASN A O 1
ATOM 523 N N . MET A 1 74 ? 0.619 6.034 10.356 1.00 97.25 74 MET A N 1
ATOM 524 C CA . MET A 1 74 ? -0.406 4.991 10.466 1.00 97.25 74 MET A CA 1
ATOM 525 C C . MET A 1 74 ? 0.192 3.577 10.396 1.00 97.25 74 MET A C 1
ATOM 527 O O . MET A 1 74 ? -0.228 2.713 11.157 1.00 97.25 74 MET A O 1
ATOM 531 N N . VAL A 1 75 ? 1.178 3.333 9.520 1.00 97.50 75 VAL A N 1
ATOM 532 C CA . VAL A 1 75 ? 1.921 2.056 9.468 1.00 97.50 75 VAL A CA 1
ATOM 533 C C . VAL A 1 75 ? 2.575 1.757 10.818 1.00 97.50 75 VAL A C 1
ATOM 535 O O . VAL A 1 75 ? 2.481 0.630 11.298 1.00 97.50 75 VAL A O 1
ATOM 538 N N . SER A 1 76 ? 3.176 2.770 11.446 1.00 97.38 76 SER A N 1
ATOM 539 C CA . SER A 1 76 ? 3.830 2.627 12.745 1.00 97.38 76 SER A CA 1
ATOM 540 C C . SER A 1 76 ? 2.850 2.353 13.882 1.00 97.38 76 SER A C 1
ATOM 542 O O . SER A 1 76 ? 2.991 1.405 14.645 1.00 97.38 76 SER A O 1
ATOM 544 N N . GLU A 1 77 ? 1.764 3.114 13.944 1.00 97.81 77 GLU A N 1
ATOM 545 C CA . GLU A 1 77 ? 0.718 2.915 14.946 1.00 97.81 77 GLU A CA 1
ATOM 546 C C . GLU A 1 77 ? -0.013 1.562 14.802 1.00 97.81 77 GLU A C 1
ATOM 548 O O . GLU A 1 77 ? -0.687 1.129 15.736 1.00 97.81 77 GLU A O 1
ATOM 553 N N . LEU A 1 78 ? 0.083 0.910 13.638 1.00 97.56 78 LEU A N 1
ATOM 554 C CA . LEU A 1 78 ? -0.414 -0.447 13.395 1.00 97.56 78 LEU A CA 1
ATOM 555 C C . LEU A 1 78 ? 0.628 -1.541 13.695 1.00 97.56 78 LEU A C 1
ATOM 557 O O . LEU A 1 78 ? 0.292 -2.719 13.582 1.00 97.56 78 LEU A O 1
ATOM 561 N N . GLY A 1 79 ? 1.858 -1.179 14.076 1.00 98.12 79 GLY A N 1
ATOM 562 C CA . GLY A 1 79 ? 2.941 -2.118 14.387 1.00 98.12 79 GLY A CA 1
ATOM 563 C C . GLY A 1 79 ? 3.506 -2.843 13.163 1.00 98.12 79 GLY A C 1
ATOM 564 O O . GLY A 1 79 ? 3.910 -3.999 13.269 1.00 98.12 79 GLY A O 1
ATOM 565 N N . LEU A 1 80 ? 3.461 -2.211 11.986 1.00 97.94 80 LEU A N 1
ATOM 566 C CA . LEU A 1 80 ? 3.862 -2.808 10.707 1.00 97.94 80 LEU A CA 1
ATOM 567 C C . LEU A 1 80 ? 5.243 -2.337 10.224 1.00 97.94 80 LEU A C 1
ATOM 569 O O . LEU A 1 80 ? 5.604 -2.576 9.074 1.00 97.94 80 LEU A O 1
ATOM 573 N N . GLU A 1 81 ? 6.030 -1.659 11.059 1.00 96.56 81 GLU A N 1
ATOM 574 C CA . GLU A 1 81 ? 7.323 -1.095 10.655 1.00 96.56 81 GLU A CA 1
ATOM 575 C C . GLU A 1 81 ? 8.312 -2.163 10.187 1.00 96.56 81 GLU A C 1
ATOM 577 O O . GLU A 1 81 ? 9.036 -1.939 9.217 1.00 96.56 81 GLU A O 1
ATOM 582 N N . SER A 1 82 ? 8.324 -3.328 10.842 1.00 97.31 82 SER A N 1
ATOM 583 C CA . SER A 1 82 ? 9.203 -4.450 10.487 1.00 97.31 82 SER A CA 1
ATOM 584 C C . SER A 1 82 ? 8.859 -5.093 9.144 1.00 97.31 82 SER A C 1
ATOM 586 O O . SER A 1 82 ? 9.704 -5.764 8.560 1.00 97.31 82 SER A O 1
ATOM 588 N N . GLU A 1 83 ? 7.641 -4.876 8.645 1.00 97.00 83 GLU A N 1
ATOM 589 C CA . GLU A 1 83 ? 7.155 -5.413 7.369 1.00 97.00 83 GLU A CA 1
ATOM 590 C C . GLU A 1 83 ? 7.423 -4.454 6.195 1.00 97.00 83 GLU A C 1
ATOM 592 O O . GLU A 1 83 ? 7.150 -4.774 5.036 1.00 97.00 83 GLU A O 1
ATOM 597 N N . VAL A 1 84 ? 7.942 -3.250 6.465 1.00 96.88 84 VAL A N 1
ATOM 598 C CA . VAL A 1 84 ? 8.232 -2.266 5.421 1.00 96.88 84 VAL A CA 1
ATOM 599 C C . VAL A 1 84 ? 9.446 -2.709 4.611 1.00 96.88 84 VAL A C 1
ATOM 601 O O . VAL A 1 84 ? 10.542 -2.883 5.136 1.00 96.88 84 VAL A O 1
ATOM 604 N N . LEU A 1 85 ? 9.264 -2.793 3.293 1.00 96.81 85 LEU A N 1
ATOM 605 C CA . LEU A 1 85 ? 10.332 -3.031 2.324 1.00 96.81 85 LEU A CA 1
ATOM 606 C C . LEU A 1 85 ? 10.703 -1.707 1.629 1.00 96.81 85 LEU A C 1
ATOM 608 O O . LEU A 1 85 ? 10.059 -1.327 0.645 1.00 96.81 85 LEU A O 1
ATOM 612 N N . PRO A 1 86 ? 11.695 -0.946 2.134 1.00 95.75 86 PRO A N 1
ATOM 613 C CA . PRO A 1 86 ? 12.040 0.348 1.568 1.00 95.75 86 PRO A CA 1
ATOM 614 C C . PRO A 1 86 ? 12.848 0.200 0.276 1.00 95.75 86 PRO A C 1
ATOM 616 O O . PRO A 1 86 ? 13.763 -0.615 0.174 1.00 95.75 86 PRO A O 1
ATOM 619 N N . VAL A 1 87 ? 12.577 1.079 -0.688 1.00 95.81 87 VAL A N 1
ATOM 620 C CA . VAL A 1 87 ? 13.485 1.322 -1.815 1.00 95.81 87 VAL A CA 1
ATOM 621 C C . VAL A 1 87 ? 14.195 2.644 -1.552 1.00 95.81 87 VAL A C 1
ATOM 623 O O . VAL A 1 87 ? 13.566 3.703 -1.521 1.00 95.81 87 VAL A O 1
ATOM 626 N N . THR A 1 88 ? 15.504 2.586 -1.326 1.00 93.50 88 THR A N 1
ATOM 627 C CA . THR A 1 88 ? 16.309 3.764 -0.989 1.00 93.50 88 THR A CA 1
ATOM 628 C C . THR A 1 88 ? 16.467 4.705 -2.190 1.00 93.50 88 THR A C 1
ATOM 630 O O . THR A 1 88 ? 16.314 4.311 -3.352 1.00 93.50 88 THR A O 1
ATOM 633 N N . TYR A 1 89 ? 16.760 5.983 -1.932 1.00 89.56 89 TYR A N 1
ATOM 634 C CA . TYR A 1 89 ? 16.914 7.000 -2.985 1.00 89.56 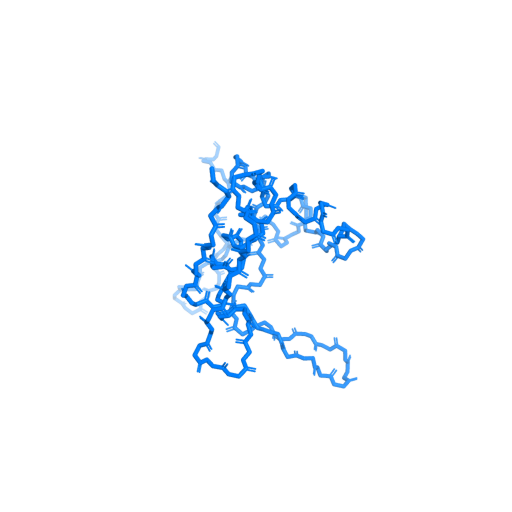89 TYR A CA 1
ATOM 635 C C . TYR A 1 89 ? 18.099 6.733 -3.917 1.00 89.56 89 TYR A C 1
ATOM 637 O O . TYR A 1 89 ? 18.093 7.149 -5.077 1.00 89.56 89 TYR A O 1
ATOM 645 N N . ASP A 1 90 ? 19.124 6.051 -3.420 1.00 91.81 90 ASP A N 1
ATOM 646 C CA . ASP A 1 90 ? 20.325 5.714 -4.165 1.00 91.81 90 ASP A CA 1
ATOM 647 C C . ASP A 1 90 ? 20.160 4.475 -5.060 1.00 91.81 90 ASP A C 1
ATOM 649 O O . ASP A 1 90 ? 20.912 4.348 -6.033 1.00 91.81 90 ASP A O 1
ATOM 653 N N . HIS A 1 91 ? 19.140 3.643 -4.815 1.00 95.69 91 HIS A N 1
ATOM 654 C CA . HIS A 1 91 ? 18.839 2.443 -5.593 1.00 95.69 91 HIS A CA 1
ATOM 655 C C . HIS A 1 91 ? 18.436 2.764 -7.044 1.00 95.69 91 HIS A C 1
ATOM 657 O O . HIS A 1 91 ? 17.709 3.724 -7.326 1.00 95.69 91 HIS A O 1
ATOM 663 N N . VAL A 1 92 ? 18.846 1.917 -7.995 1.00 94.50 92 VAL A N 1
ATOM 664 C CA . VAL A 1 92 ? 18.575 2.113 -9.435 1.00 94.50 92 VAL A CA 1
ATOM 665 C C . VAL A 1 92 ? 17.079 2.194 -9.756 1.00 94.50 92 VAL A C 1
ATOM 667 O O . VAL A 1 92 ? 16.678 2.990 -10.605 1.00 94.50 92 VAL A O 1
ATOM 670 N N . ALA A 1 93 ? 16.249 1.442 -9.025 1.00 92.81 93 ALA A N 1
ATOM 671 C CA . ALA A 1 93 ? 14.789 1.453 -9.167 1.00 92.81 93 ALA A CA 1
ATOM 672 C C . ALA A 1 93 ? 14.146 2.806 -8.793 1.00 92.81 93 ALA A C 1
ATOM 674 O O . ALA A 1 93 ? 13.080 3.142 -9.306 1.00 92.81 93 ALA A O 1
ATOM 675 N N . SER A 1 94 ? 14.796 3.606 -7.941 1.00 90.88 94 SER A N 1
ATOM 676 C CA . SER A 1 94 ? 14.324 4.947 -7.562 1.00 90.88 94 SER A CA 1
ATOM 677 C C . SER A 1 94 ? 14.727 6.016 -8.579 1.00 90.88 94 SER A C 1
ATOM 679 O O . SER A 1 94 ? 13.994 6.992 -8.787 1.00 90.88 94 SER A O 1
ATOM 681 N N . LYS A 1 95 ? 15.884 5.829 -9.225 1.00 91.75 95 LYS A N 1
ATOM 682 C CA . LYS A 1 95 ? 16.525 6.813 -10.110 1.00 91.75 95 LYS A CA 1
ATOM 683 C C . LYS A 1 95 ? 16.097 6.696 -11.566 1.00 91.75 95 LYS A C 1
ATOM 685 O O . LYS A 1 95 ? 15.970 7.707 -12.251 1.00 91.75 95 LYS A O 1
ATOM 690 N N . ASN A 1 96 ? 15.885 5.479 -12.054 1.00 94.75 96 ASN A N 1
ATOM 691 C CA . ASN A 1 96 ? 15.719 5.245 -13.481 1.00 94.75 96 ASN A CA 1
ATOM 692 C C . ASN A 1 96 ? 14.235 5.132 -13.847 1.00 94.75 96 ASN A C 1
ATOM 694 O O . ASN A 1 96 ? 13.527 4.248 -13.372 1.00 94.75 96 ASN A O 1
ATOM 698 N N . ARG A 1 97 ? 13.770 6.024 -14.725 1.00 95.88 97 ARG A N 1
ATOM 699 C CA . ARG A 1 97 ? 12.462 5.946 -15.391 1.00 95.88 97 ARG A CA 1
ATOM 700 C C . ARG A 1 97 ? 12.700 5.934 -16.889 1.00 95.88 97 ARG A C 1
ATOM 702 O O . ARG A 1 97 ? 13.612 6.610 -17.358 1.00 95.88 97 ARG A O 1
ATOM 709 N N . TYR A 1 98 ? 11.900 5.169 -17.617 1.00 96.88 98 TYR A N 1
ATOM 710 C CA . TYR A 1 98 ? 12.069 4.982 -19.052 1.00 96.88 98 TYR A CA 1
ATOM 711 C C . TYR A 1 98 ? 10.769 5.289 -19.789 1.00 96.88 98 TYR A C 1
ATOM 713 O O . TYR A 1 98 ? 9.686 5.065 -19.250 1.00 96.88 98 TYR A O 1
ATOM 721 N N . LEU A 1 99 ? 10.894 5.764 -21.025 1.00 97.94 99 LEU A N 1
ATOM 722 C CA . LEU A 1 99 ? 9.813 5.823 -22.003 1.00 97.94 99 LEU A CA 1
ATOM 723 C C . LEU A 1 99 ? 10.118 4.848 -23.138 1.00 97.94 99 LEU A C 1
ATOM 725 O O . LEU A 1 99 ? 11.251 4.783 -23.611 1.00 97.94 99 LEU A O 1
ATOM 729 N N . TYR A 1 100 ? 9.110 4.099 -23.581 1.00 97.88 100 TYR A N 1
ATOM 730 C CA . TYR A 1 100 ? 9.225 3.244 -24.759 1.00 97.88 100 TYR A CA 1
ATOM 731 C C . TYR A 1 100 ? 8.711 3.998 -25.985 1.00 97.88 100 TYR A C 1
ATOM 733 O O . TYR A 1 100 ? 7.516 4.269 -26.087 1.00 97.88 100 TYR A O 1
ATOM 741 N N . VAL A 1 101 ? 9.618 4.375 -26.887 1.00 98.31 101 VAL A N 1
ATOM 742 C CA . VAL A 1 101 ? 9.312 5.187 -28.074 1.00 98.31 101 VAL A CA 1
ATOM 743 C C . VAL A 1 101 ? 10.184 4.717 -29.234 1.00 98.31 101 VAL A C 1
ATOM 745 O O . VAL A 1 101 ? 11.390 4.528 -29.076 1.00 98.31 101 VAL A O 1
ATOM 748 N N . GLY A 1 102 ? 9.578 4.512 -30.408 1.00 97.25 102 GLY A N 1
ATOM 749 C CA . GLY A 1 102 ? 10.312 4.124 -31.618 1.00 97.25 102 GLY A CA 1
ATOM 750 C C . GLY A 1 102 ? 10.989 2.753 -31.523 1.00 97.25 102 GLY A C 1
ATOM 751 O O . GLY A 1 102 ? 12.087 2.572 -32.034 1.00 97.25 102 GLY A O 1
ATOM 752 N N . GLY A 1 103 ? 10.373 1.795 -30.826 1.00 98.00 103 GLY A N 1
ATOM 753 C CA . GLY A 1 103 ? 10.917 0.442 -30.691 1.00 98.00 103 GLY A CA 1
ATOM 754 C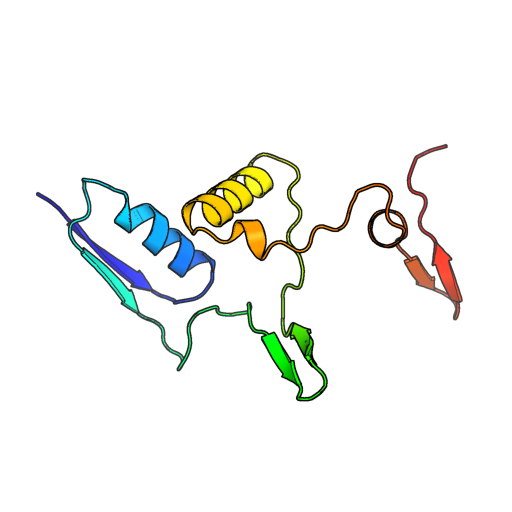 C . GLY A 1 103 ? 12.017 0.286 -29.634 1.00 98.00 103 GLY A C 1
ATOM 755 O O . GLY A 1 103 ? 12.545 -0.812 -29.481 1.00 98.00 103 GLY A O 1
ATOM 756 N N . GLN A 1 104 ? 12.362 1.345 -28.891 1.00 98.38 104 GLN A N 1
ATO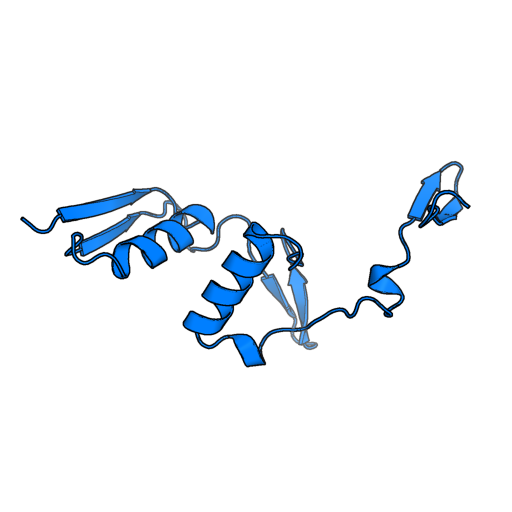M 757 C CA . GLN A 1 104 ? 13.458 1.342 -27.916 1.00 98.38 104 GLN A CA 1
ATOM 758 C C . GLN A 1 104 ? 13.065 1.993 -26.580 1.00 98.38 104 GLN A C 1
ATOM 760 O O . GLN A 1 104 ? 12.143 2.807 -26.509 1.00 98.38 104 GLN A O 1
ATOM 765 N N . LEU A 1 105 ? 13.776 1.618 -25.509 1.00 98.25 105 LEU A N 1
ATOM 766 C CA . LEU A 1 105 ? 13.657 2.229 -24.183 1.00 98.25 105 LEU A CA 1
ATOM 767 C C . LEU A 1 105 ? 14.621 3.408 -24.050 1.00 98.25 105 LEU A C 1
ATOM 769 O O . LEU A 1 105 ? 15.834 3.243 -24.152 1.00 98.25 105 LEU A O 1
ATOM 773 N N . HIS A 1 106 ? 14.079 4.574 -23.717 1.00 97.69 106 HIS A N 1
ATOM 774 C CA . HIS A 1 106 ? 14.836 5.804 -23.504 1.00 97.69 106 HIS A CA 1
ATOM 775 C C . HIS A 1 106 ? 14.794 6.178 -22.031 1.00 97.69 106 HIS A C 1
ATOM 777 O O . HIS A 1 106 ? 13.713 6.307 -21.454 1.00 97.69 106 HIS A O 1
ATOM 783 N N . LYS A 1 107 ? 15.960 6.344 -21.402 1.00 96.94 107 LYS A N 1
ATOM 784 C CA . LYS A 1 107 ? 16.037 6.789 -20.007 1.00 96.94 107 LYS A CA 1
ATOM 785 C C . LYS A 1 107 ? 15.656 8.268 -19.917 1.00 96.94 107 LYS A C 1
ATOM 787 O O . LYS A 1 107 ? 16.229 9.099 -20.613 1.00 96.94 107 LYS A O 1
ATOM 792 N N . MET A 1 108 ? 14.731 8.592 -19.019 1.00 95.69 108 MET A N 1
ATOM 793 C CA . MET A 1 108 ? 14.324 9.967 -18.741 1.00 95.69 108 MET A CA 1
ATOM 794 C C . MET A 1 108 ? 15.430 10.741 -18.002 1.00 95.69 108 MET A C 1
ATOM 796 O O . MET A 1 108 ? 16.046 10.177 -17.088 1.00 95.69 108 MET A O 1
ATOM 800 N N . PRO A 1 109 ? 15.647 12.031 -18.325 1.00 93.06 109 PRO A N 1
ATOM 801 C CA . PRO A 1 109 ? 16.496 12.912 -17.529 1.00 93.06 109 PR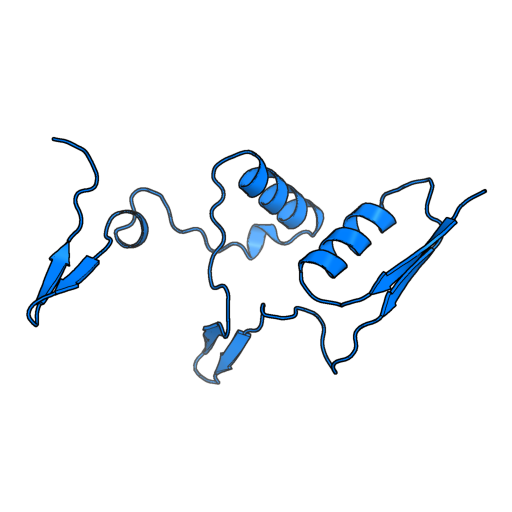O A CA 1
ATOM 802 C C . PRO A 1 109 ? 15.995 13.028 -16.083 1.00 93.06 109 PRO A C 1
ATOM 804 O O . PRO A 1 109 ? 14.791 13.084 -15.834 1.00 93.06 109 PRO A O 1
ATOM 807 N N . SER A 1 110 ? 16.922 13.073 -15.124 1.00 88.44 110 SER A N 1
ATOM 808 C CA . SER A 1 110 ? 16.619 13.224 -13.691 1.00 88.44 110 SER A CA 1
ATOM 809 C C . SER A 1 110 ? 16.849 14.641 -13.150 1.00 88.44 110 SER A C 1
ATOM 811 O O . SER A 1 110 ? 16.526 14.907 -11.996 1.00 88.44 110 SER A O 1
ATOM 813 N N . SER A 1 111 ? 17.418 15.535 -13.960 1.00 86.12 111 SER A N 1
ATOM 814 C CA . SER A 1 111 ? 17.677 16.951 -13.669 1.00 86.12 111 SER A CA 1
ATOM 815 C C . SER A 1 111 ? 17.717 17.748 -14.982 1.00 86.12 111 SER A C 1
ATOM 817 O O . SER A 1 111 ? 17.664 17.157 -16.061 1.00 86.12 111 SER A O 1
ATOM 819 N N . LEU A 1 112 ? 17.784 19.080 -14.895 1.00 84.25 112 LEU A N 1
ATOM 820 C CA . LEU A 1 112 ? 17.777 19.987 -16.054 1.00 84.25 112 LEU A CA 1
ATOM 821 C C . LEU A 1 112 ? 19.154 20.185 -16.723 1.00 84.25 112 LEU A C 1
ATOM 823 O O . LEU A 1 112 ? 19.236 20.933 -17.694 1.00 84.25 112 LEU A O 1
ATOM 827 N N . GLY A 1 113 ? 20.193 19.478 -16.261 1.00 68.25 113 GLY A N 1
ATOM 828 C CA . GLY A 1 113 ? 21.589 19.776 -16.608 1.00 68.25 113 GLY A CA 1
ATOM 829 C C . GLY A 1 113 ? 22.205 20.797 -15.666 1.00 68.25 113 GLY A C 1
ATOM 830 O O . GLY A 1 113 ? 21.465 21.691 -15.199 1.00 68.25 113 GLY A O 1
#

pLDDT: mean 95.94, std 4.55, range [68.25, 98.69]

Secondary structure (DSSP, 8-state):
-PEEEEEE--BHHHHHHHHHHHT-TTEEEEEEE-SSSSSBTT--EEE-TTS-EEESS-------HHHHHHHHHHHHHTT-GGG-----TTSHHHH--EEEETTEEEEPPSS--

Sequence (113 aa):
MQKTVAVLGGGIGGLSACYHLSKSPQVSKVVLLEGSGRCGGWLSSTRREDGAVFEQGPRAVRPAGAVGKNTLNMVSELGLESEVLPVTYDHVASKNRYLYVGGQLHKMPSSLG

Organism: NCBI:txid278164

Radius of gyration: 19.34 Å; chains: 1; bounding box: 45×41×55 Å